Protein AF-A0A3S3SMG6-F1 (afdb_monomer)

Secondary structure (DSSP, 8-state):
---THHHHSS-HHHHHT-SS---EEEEEEE-S-S--PPP-SHHHHHHHHHHHHHS-THHHHHHHHHHHHHHHHHHHHHHHTS-GGGTT-HHHHHHHTT-----EEEEEEEPPP-TT--TTTTT---HHHHHHHHHHHHHHHHHHHHH-TTSS---TT-SEEEEEPP-

Sequence (167 aa):
YWDGGIYSNTPIEVVLDARPRRDALIFAVNMWQPRATEPKSIWQVMGRQKDLQYASRGRSHVARQEQLHRLRHVVREMGRLVPEERREDPMFKELASYGCPSVMHLVRLLSPRLDGEDHTKDIDFTRSGIRTRWQAGYEHGQRVLTDKPWECEVDMLQGIVIHESQE

Nearest PDB structures (foldseek):
  5abh-assembly2_B  TM=1.384E-01  e=6.780E+00  Bacteroides thetaiotaomicron

Mean predicted aligned error: 5.74 Å

Radius of gyration: 20.69 Å; Cα contacts (8 Å, |Δi|>4): 191; chains: 1; bounding box: 53×29×58 Å

Foldseek 3Di:
DDDCLLVFVFPCVCVLVDPPDAAEEAETEQAADCDDDDDPDPFVVLSNVCSNRRGGPVVVVVVVSQVLLLVLLVLCVVLVVDDPVCCPPPVNVVSNVSHDQYAYEYEYHYQDDDPPDTSCLVVPPDPVSVVVSVVSSVVSVVVCVVVVPVPDDDDSSGRYHYHYDDD

Solvent-accessible surface area (backbone atoms only — not comparable to full-atom values): 9810 Å² total; per-residue (Å²): 140,77,70,58,44,68,72,40,60,57,65,56,64,64,67,76,68,40,79,82,76,58,66,43,82,42,80,46,79,39,84,40,56,82,71,79,78,87,66,91,45,72,61,46,44,52,27,48,48,51,18,60,56,44,26,52,61,46,67,65,56,48,52,50,49,34,53,54,36,22,50,15,24,49,39,40,55,55,52,69,73,52,58,74,90,53,56,76,38,67,69,46,46,58,58,44,65,63,26,47,91,46,43,33,35,41,38,38,40,65,55,74,89,61,90,87,70,54,62,53,59,93,74,56,77,46,71,65,56,49,50,52,53,51,51,51,48,48,54,51,50,51,50,52,67,69,68,38,79,76,84,57,92,72,58,90,48,53,23,49,46,80,41,75,64,78,134

Structure (mmCIF, N/CA/C/O backbone):
data_AF-A0A3S3SMG6-F1
#
_entry.id   AF-A0A3S3SMG6-F1
#
loop_
_atom_site.group_PDB
_atom_site.id
_atom_site.type_symbol
_atom_site.label_atom_id
_atom_site.label_alt_id
_atom_site.label_comp_id
_atom_site.label_asym_id
_atom_site.label_entity_id
_atom_site.label_seq_id
_atom_site.pdbx_PDB_ins_code
_atom_site.Cartn_x
_atom_site.Cartn_y
_atom_site.Cartn_z
_atom_site.occupancy
_atom_site.B_iso_or_equiv
_atom_site.auth_seq_id
_atom_site.auth_comp_id
_atom_site.auth_asym_id
_atom_site.auth_atom_id
_atom_site.pdbx_PDB_model_num
ATOM 1 N N . TYR A 1 1 ? 24.036 12.928 5.875 1.00 65.44 1 TYR A N 1
ATOM 2 C CA . TYR A 1 1 ? 22.674 12.559 5.448 1.00 65.44 1 TYR A CA 1
ATOM 3 C C . TYR A 1 1 ? 22.797 11.691 4.202 1.00 65.44 1 TYR A C 1
ATOM 5 O O . TYR A 1 1 ? 23.620 12.023 3.361 1.00 65.44 1 TYR A O 1
ATOM 13 N N . TRP A 1 2 ? 22.082 10.565 4.140 1.00 75.56 2 TRP A N 1
ATOM 14 C CA . TRP A 1 2 ? 22.068 9.625 3.004 1.00 75.56 2 TRP A CA 1
ATOM 15 C C . TRP A 1 2 ? 20.710 9.694 2.297 1.00 75.56 2 TRP A C 1
ATOM 17 O O . TRP A 1 2 ? 19.755 10.203 2.886 1.00 75.56 2 TRP A O 1
ATOM 27 N N . ASP A 1 3 ? 20.617 9.174 1.073 1.00 75.69 3 ASP A N 1
ATOM 28 C CA . ASP A 1 3 ? 19.340 9.063 0.364 1.00 75.69 3 ASP A CA 1
ATOM 29 C C . ASP A 1 3 ? 18.380 8.120 1.115 1.00 75.69 3 ASP A C 1
ATOM 31 O O . ASP A 1 3 ? 18.706 6.961 1.392 1.00 75.69 3 ASP A O 1
ATOM 35 N N . GLY A 1 4 ? 17.186 8.626 1.438 1.00 70.44 4 GLY A N 1
ATOM 36 C CA . GLY A 1 4 ? 16.118 7.866 2.085 1.00 70.44 4 GLY A CA 1
ATOM 37 C C . GLY A 1 4 ? 15.618 6.693 1.240 1.00 70.44 4 GLY A C 1
ATOM 38 O O . GLY A 1 4 ? 15.112 5.722 1.803 1.00 70.44 4 GLY A O 1
ATOM 39 N N . GLY A 1 5 ? 15.841 6.724 -0.077 1.00 70.31 5 GLY A N 1
ATOM 40 C CA . GLY A 1 5 ? 15.525 5.627 -0.987 1.00 70.31 5 GLY A CA 1
ATOM 41 C C . GLY A 1 5 ? 16.265 4.320 -0.684 1.00 70.31 5 GLY A C 1
ATOM 42 O O . GLY A 1 5 ? 15.731 3.236 -0.912 1.00 70.31 5 GLY A O 1
ATOM 43 N N . ILE A 1 6 ? 17.451 4.400 -0.066 1.00 66.69 6 ILE A N 1
ATOM 44 C CA . ILE A 1 6 ? 18.216 3.227 0.400 1.00 66.69 6 ILE A CA 1
ATOM 45 C C . ILE A 1 6 ? 17.509 2.529 1.577 1.00 66.69 6 ILE A C 1
ATOM 47 O O . ILE A 1 6 ? 17.674 1.327 1.785 1.00 66.69 6 ILE A O 1
ATOM 51 N N . TYR A 1 7 ? 16.718 3.271 2.358 1.00 70.50 7 TYR A N 1
ATOM 52 C CA . TYR A 1 7 ? 15.947 2.730 3.477 1.00 70.50 7 TYR A CA 1
ATOM 53 C C . TYR A 1 7 ? 14.531 2.322 3.046 1.00 70.50 7 TYR A C 1
ATOM 55 O O . TYR A 1 7 ? 14.116 1.185 3.281 1.00 70.50 7 TYR A O 1
ATOM 63 N N . SER A 1 8 ? 13.800 3.236 2.401 1.00 69.50 8 SER A N 1
ATOM 64 C CA . SER A 1 8 ? 12.440 3.012 1.911 1.00 69.50 8 SER A CA 1
ATOM 65 C C . SER A 1 8 ? 12.146 3.894 0.696 1.00 69.50 8 SER A C 1
ATOM 67 O O . SER A 1 8 ? 11.789 5.062 0.822 1.00 69.50 8 SER A O 1
ATOM 69 N N . ASN A 1 9 ? 12.252 3.315 -0.502 1.00 76.31 9 ASN A N 1
ATOM 70 C CA . ASN A 1 9 ? 11.880 3.980 -1.759 1.00 76.31 9 ASN A CA 1
ATOM 71 C C . ASN A 1 9 ? 10.376 4.253 -1.905 1.00 76.31 9 ASN A C 1
ATOM 73 O O . ASN A 1 9 ? 9.957 4.998 -2.786 1.00 76.31 9 ASN A O 1
ATOM 77 N N . THR A 1 10 ? 9.547 3.632 -1.067 1.00 77.44 10 THR A N 1
ATOM 78 C CA . THR A 1 10 ? 8.095 3.829 -1.073 1.00 77.44 10 THR A CA 1
ATOM 79 C C . THR A 1 10 ? 7.619 3.804 0.379 1.00 77.44 10 THR A C 1
ATOM 81 O O . THR A 1 10 ? 7.207 2.739 0.848 1.00 77.44 10 THR A O 1
ATOM 84 N N . PRO A 1 11 ? 7.728 4.933 1.115 1.00 79.38 11 PRO A N 1
ATOM 85 C CA . PRO A 1 11 ? 7.451 5.014 2.552 1.00 79.38 11 PRO A CA 1
ATOM 86 C C . PRO A 1 11 ? 5.943 4.999 2.825 1.00 79.38 11 PRO A C 1
ATOM 88 O O . PRO A 1 11 ? 5.337 5.984 3.245 1.00 79.38 11 PRO A O 1
ATOM 91 N N . ILE A 1 12 ? 5.318 3.858 2.543 1.00 84.56 12 ILE A N 1
ATOM 92 C CA . 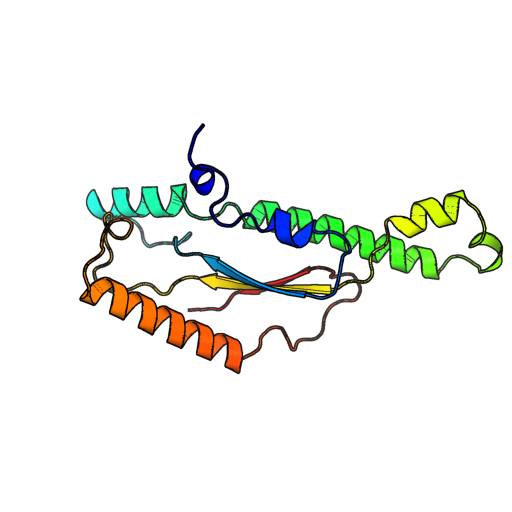ILE A 1 12 ? 3.873 3.661 2.633 1.00 84.56 12 ILE A CA 1
ATOM 93 C C . ILE A 1 12 ? 3.354 3.833 4.063 1.00 84.56 12 ILE A C 1
ATOM 95 O O . ILE A 1 12 ? 2.216 4.262 4.248 1.00 84.56 12 ILE A O 1
ATOM 99 N N . GLU A 1 13 ? 4.190 3.576 5.076 1.00 83.81 13 GLU A N 1
ATOM 100 C CA . GLU A 1 13 ? 3.836 3.809 6.475 1.00 83.81 13 GLU A CA 1
ATOM 101 C C . GLU A 1 13 ? 3.380 5.248 6.741 1.00 83.81 13 GLU A C 1
ATOM 103 O O . GLU A 1 13 ? 2.435 5.446 7.495 1.00 83.81 13 GLU A O 1
ATOM 108 N N . VAL A 1 14 ? 3.965 6.244 6.066 1.00 85.75 14 VAL A N 1
ATOM 109 C CA . VAL A 1 14 ? 3.606 7.659 6.257 1.00 85.75 14 VAL A CA 1
ATOM 110 C C . VAL A 1 14 ? 2.161 7.921 5.833 1.00 85.75 14 VAL A C 1
ATOM 112 O O . VAL A 1 14 ? 1.461 8.710 6.465 1.00 85.75 14 VAL A O 1
ATOM 115 N N . VAL A 1 15 ? 1.698 7.234 4.786 1.00 88.31 15 VAL A N 1
ATOM 116 C CA . VAL A 1 15 ? 0.317 7.338 4.302 1.00 88.31 15 VAL A CA 1
ATOM 117 C C . VAL A 1 15 ? -0.637 6.586 5.233 1.00 88.31 15 VAL A C 1
ATOM 119 O O . VAL A 1 15 ? -1.686 7.116 5.589 1.00 88.31 15 VAL A O 1
ATOM 122 N N . LEU A 1 16 ? -0.267 5.377 5.668 1.00 87.94 16 LEU A N 1
ATOM 123 C CA . LEU A 1 16 ? -1.107 4.527 6.526 1.00 87.94 16 LEU A CA 1
ATOM 124 C C . LEU A 1 16 ? -1.245 5.068 7.963 1.00 87.94 16 LEU A C 1
ATOM 126 O O . LEU A 1 16 ? -2.283 4.888 8.605 1.00 87.94 16 LEU A O 1
ATOM 130 N N . ASP A 1 17 ? -0.223 5.762 8.468 1.00 87.25 17 ASP A N 1
ATOM 131 C CA . ASP A 1 17 ? -0.222 6.370 9.803 1.00 87.25 17 ASP A CA 1
ATOM 132 C C . ASP A 1 17 ? -0.789 7.798 9.836 1.00 87.25 17 ASP A C 1
ATOM 134 O O . ASP A 1 17 ? -0.924 8.382 10.920 1.00 87.25 17 ASP A O 1
ATOM 138 N N . ALA A 1 18 ? -1.167 8.355 8.680 1.00 87.12 18 ALA A N 1
ATOM 139 C CA . ALA A 1 18 ? -1.717 9.699 8.582 1.00 87.12 18 ALA A CA 1
ATOM 140 C C . ALA A 1 18 ? -2.964 9.881 9.469 1.00 87.12 18 ALA A C 1
ATOM 142 O O . ALA A 1 18 ? -3.832 9.007 9.586 1.00 87.12 18 ALA A O 1
ATOM 143 N N . ARG A 1 19 ? -3.061 11.056 10.107 1.00 85.75 19 ARG A N 1
ATOM 144 C CA . ARG A 1 19 ? -4.210 11.455 10.928 1.00 85.75 19 ARG A CA 1
ATOM 145 C C . ARG A 1 19 ? -4.882 12.714 10.362 1.00 85.75 19 ARG A C 1
ATOM 147 O O . ARG A 1 19 ? -4.170 13.623 9.944 1.00 85.75 19 ARG A O 1
ATOM 154 N N . PRO A 1 20 ? -6.223 12.813 10.418 1.00 88.50 20 PRO A N 1
ATOM 155 C CA . PRO A 1 20 ? -7.161 11.772 10.852 1.00 88.50 20 PRO A CA 1
ATOM 156 C C . PRO A 1 20 ? -7.216 10.601 9.856 1.00 88.50 20 PRO A C 1
ATOM 158 O O . PRO A 1 20 ? -7.076 10.806 8.654 1.00 88.50 20 PRO A O 1
ATOM 161 N N . ARG A 1 21 ? -7.437 9.379 10.361 1.00 88.88 21 ARG A N 1
ATOM 162 C CA . ARG A 1 21 ? -7.592 8.190 9.508 1.00 88.88 21 ARG A CA 1
ATOM 163 C C . ARG A 1 21 ? -8.922 8.249 8.769 1.00 88.88 21 ARG A C 1
ATOM 165 O O . ARG A 1 21 ? -9.935 8.628 9.357 1.00 88.88 21 ARG A O 1
ATOM 172 N N . ARG A 1 22 ? -8.902 7.885 7.491 1.00 91.81 22 ARG A N 1
ATOM 173 C CA . ARG A 1 22 ? -10.055 7.895 6.588 1.00 91.81 22 ARG A CA 1
ATOM 174 C C . ARG A 1 22 ? -9.981 6.695 5.663 1.00 91.81 22 ARG A C 1
ATOM 176 O O . ARG A 1 22 ? -8.896 6.147 5.467 1.00 91.81 22 ARG A O 1
ATOM 183 N N . ASP A 1 23 ? -11.125 6.329 5.102 1.00 94.19 23 ASP A N 1
ATOM 184 C CA . ASP A 1 23 ? -11.147 5.379 3.999 1.00 94.19 23 ASP A CA 1
ATOM 185 C C . ASP A 1 23 ? -10.307 5.933 2.848 1.00 94.19 23 ASP A C 1
ATOM 187 O O . ASP A 1 23 ? -10.354 7.134 2.555 1.00 94.19 23 ASP A O 1
ATOM 191 N N . ALA A 1 24 ? -9.487 5.081 2.239 1.00 94.06 24 ALA A N 1
ATOM 192 C CA . ALA A 1 24 ? -8.540 5.517 1.222 1.00 94.06 24 ALA A CA 1
ATOM 193 C C . ALA A 1 24 ? -8.297 4.438 0.172 1.00 94.06 24 ALA A 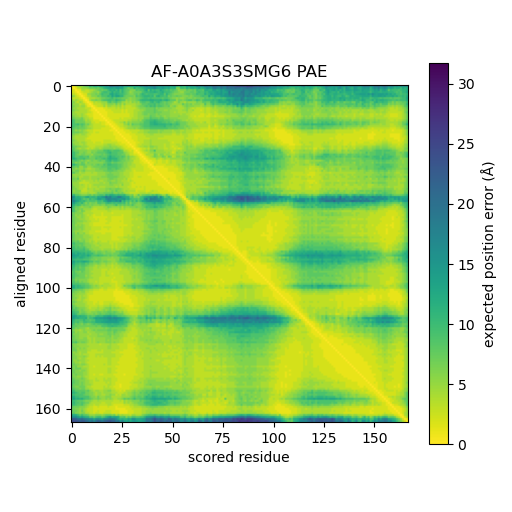C 1
ATOM 195 O O . ALA A 1 24 ? -8.177 3.259 0.492 1.00 94.06 24 ALA A O 1
ATOM 196 N N . LEU A 1 25 ? -8.144 4.870 -1.077 1.00 95.38 25 LEU A N 1
ATOM 197 C CA . LEU A 1 25 ? -7.588 4.069 -2.158 1.00 95.38 25 LEU A CA 1
ATOM 198 C C . LEU A 1 25 ? -6.190 4.604 -2.470 1.00 95.38 25 LEU A C 1
ATOM 200 O O . LEU A 1 25 ? -6.031 5.754 -2.876 1.00 95.38 25 LEU A O 1
ATOM 204 N N . ILE A 1 26 ? -5.177 3.781 -2.234 1.00 93.94 26 ILE A N 1
ATOM 205 C CA . ILE A 1 26 ? -3.768 4.159 -2.277 1.00 93.94 26 ILE A CA 1
ATOM 206 C C . ILE A 1 26 ? -3.093 3.385 -3.403 1.00 93.94 26 ILE A C 1
ATOM 208 O O . ILE A 1 26 ? -3.075 2.157 -3.384 1.00 93.94 26 ILE A O 1
ATOM 212 N N . PHE A 1 27 ? -2.487 4.097 -4.350 1.00 92.88 27 PHE A N 1
ATOM 213 C CA . PHE A 1 27 ? -1.688 3.500 -5.419 1.00 92.88 27 PHE A CA 1
ATOM 214 C C . PHE A 1 27 ? -0.201 3.634 -5.091 1.00 92.88 27 PHE A C 1
ATOM 216 O O . PHE A 1 27 ? 0.334 4.740 -5.027 1.00 92.88 27 PHE A O 1
ATOM 223 N N . ALA A 1 28 ? 0.472 2.505 -4.882 1.00 90.44 28 ALA A N 1
ATOM 224 C CA . ALA A 1 28 ? 1.904 2.438 -4.620 1.00 90.44 28 ALA A CA 1
ATOM 225 C C . ALA A 1 28 ? 2.631 1.871 -5.843 1.00 90.44 28 ALA A C 1
ATOM 227 O O . ALA A 1 28 ? 2.448 0.703 -6.187 1.00 90.44 28 ALA A O 1
ATOM 228 N N . VAL A 1 29 ? 3.462 2.692 -6.487 1.00 88.50 29 VAL A N 1
ATOM 229 C CA . VAL A 1 29 ? 4.221 2.312 -7.687 1.00 88.50 29 VAL A CA 1
ATOM 230 C C . VAL A 1 29 ? 5.643 1.912 -7.304 1.00 88.50 29 VAL A C 1
ATOM 232 O O . VAL A 1 29 ? 6.415 2.729 -6.808 1.00 88.50 29 VAL A O 1
ATOM 235 N N . ASN A 1 30 ? 6.004 0.660 -7.577 1.00 86.69 30 ASN A N 1
ATOM 236 C CA . ASN A 1 30 ? 7.343 0.123 -7.364 1.00 86.69 30 ASN A CA 1
ATOM 237 C C . ASN A 1 30 ? 8.075 0.000 -8.704 1.00 86.69 30 ASN A C 1
ATOM 239 O O . ASN A 1 30 ? 7.666 -0.774 -9.565 1.00 86.69 30 ASN A O 1
ATOM 243 N N . MET A 1 31 ? 9.185 0.721 -8.866 1.00 85.00 31 MET A N 1
ATOM 244 C CA . MET A 1 31 ? 9.992 0.679 -10.098 1.00 85.00 31 MET A CA 1
ATOM 245 C C . MET A 1 31 ? 11.029 -0.456 -10.121 1.00 85.00 31 MET A C 1
ATOM 247 O O . MET A 1 31 ? 11.536 -0.822 -11.178 1.00 85.00 31 MET A O 1
ATOM 251 N N . TRP A 1 32 ? 11.350 -1.023 -8.957 1.00 84.12 32 TRP A N 1
ATOM 252 C CA . TRP A 1 32 ? 12.399 -2.031 -8.798 1.00 84.12 32 TRP A CA 1
ATOM 253 C C . TRP A 1 32 ? 11.800 -3.416 -8.593 1.00 84.12 32 TRP A C 1
ATOM 255 O O . TRP A 1 32 ? 10.910 -3.606 -7.760 1.00 84.12 32 TRP A O 1
ATOM 265 N N . GLN A 1 33 ? 12.289 -4.385 -9.363 1.00 81.88 33 GLN A N 1
ATOM 266 C CA . GLN A 1 33 ? 11.691 -5.710 -9.464 1.00 81.88 33 GLN A CA 1
ATOM 267 C C . GLN A 1 33 ? 12.187 -6.625 -8.329 1.00 81.88 33 GLN A C 1
ATOM 269 O O . GLN A 1 33 ? 13.344 -7.050 -8.326 1.00 81.88 33 GLN A O 1
ATOM 274 N N . PRO A 1 34 ? 11.339 -7.010 -7.354 1.00 76.69 34 PRO A N 1
ATOM 275 C CA . PRO A 1 34 ? 11.799 -7.807 -6.215 1.00 76.69 34 PRO A CA 1
ATOM 276 C C . PRO A 1 34 ? 12.160 -9.244 -6.615 1.00 76.69 34 PRO A C 1
ATOM 278 O O . PRO A 1 34 ? 13.001 -9.877 -5.972 1.00 76.69 34 PRO A O 1
ATOM 281 N N . ARG A 1 35 ? 11.563 -9.765 -7.690 1.00 78.88 35 ARG A N 1
ATOM 282 C CA . ARG A 1 35 ? 11.818 -11.101 -8.244 1.00 78.88 35 ARG A CA 1
ATOM 283 C C . ARG A 1 35 ? 12.481 -10.956 -9.610 1.00 78.88 35 ARG A C 1
ATOM 285 O O . ARG A 1 35 ? 12.157 -10.029 -10.333 1.00 78.88 35 ARG A O 1
ATOM 292 N N . ALA A 1 36 ? 13.393 -11.854 -9.964 1.00 79.88 36 ALA A N 1
ATOM 293 C CA . ALA A 1 36 ? 14.002 -11.945 -11.290 1.00 79.88 36 ALA A CA 1
ATOM 294 C C . ALA A 1 36 ? 14.555 -13.360 -11.505 1.00 79.88 36 ALA A C 1
ATOM 296 O O . ALA A 1 36 ? 14.730 -14.102 -10.538 1.00 79.88 36 ALA A O 1
A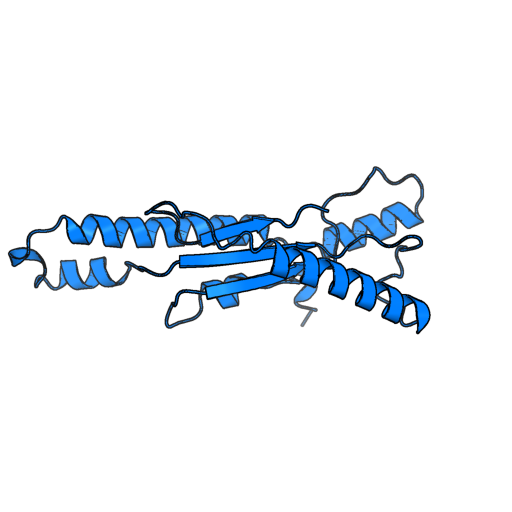TOM 297 N N . THR A 1 37 ? 14.818 -13.725 -12.760 1.00 84.50 37 THR A N 1
ATOM 298 C CA . THR A 1 37 ? 15.529 -14.960 -13.108 1.00 84.50 37 THR A CA 1
ATOM 299 C C . THR A 1 37 ? 16.972 -14.915 -12.612 1.00 84.50 37 THR A C 1
ATOM 301 O O . THR A 1 37 ? 17.531 -13.836 -12.408 1.00 84.50 37 THR A O 1
ATOM 304 N N . GLU A 1 38 ? 17.586 -16.085 -12.449 1.00 88.12 38 GLU A N 1
ATOM 305 C CA . GLU A 1 38 ? 18.988 -16.189 -12.047 1.00 88.12 38 GLU A CA 1
ATOM 306 C C . GLU A 1 38 ? 19.915 -15.463 -13.048 1.00 88.12 38 GLU A C 1
ATOM 308 O O . GLU A 1 38 ? 19.835 -15.731 -14.255 1.00 88.12 38 GLU A O 1
ATOM 313 N N . PRO A 1 39 ? 20.770 -14.529 -12.582 1.00 88.56 39 PRO A N 1
ATOM 314 C CA . PRO A 1 39 ? 21.731 -13.836 -13.432 1.00 88.56 39 PRO A CA 1
ATOM 315 C C . PRO A 1 39 ? 22.748 -14.789 -14.070 1.00 88.56 39 PRO A C 1
ATOM 317 O O . PRO A 1 39 ? 23.340 -15.626 -13.399 1.00 88.56 39 PRO A O 1
ATOM 320 N N . LYS A 1 40 ? 23.015 -14.599 -15.362 1.00 92.00 40 LYS A N 1
ATOM 321 C CA . LYS A 1 40 ? 23.995 -15.349 -16.166 1.00 92.00 40 LYS A CA 1
ATOM 322 C C . LYS A 1 40 ? 25.216 -14.514 -16.569 1.00 92.00 40 LYS A C 1
ATOM 324 O O . LYS A 1 40 ? 26.081 -14.997 -17.291 1.00 92.00 40 LYS A O 1
ATOM 329 N N . SER A 1 41 ? 25.287 -13.252 -16.146 1.00 91.25 41 SER A N 1
ATOM 330 C CA . SER A 1 41 ? 26.410 -12.351 -16.427 1.00 91.25 41 SER A CA 1
ATOM 331 C C . SER A 1 41 ? 26.617 -11.338 -15.302 1.00 91.25 41 SER A C 1
ATOM 333 O O . SER A 1 41 ? 25.695 -11.052 -14.536 1.00 91.25 41 SER A O 1
ATOM 335 N N . ILE A 1 42 ? 27.813 -10.746 -15.225 1.00 90.50 42 ILE A N 1
ATOM 336 C CA . ILE A 1 42 ? 28.124 -9.712 -14.225 1.00 90.50 42 ILE A CA 1
ATOM 337 C C . ILE A 1 42 ? 27.197 -8.493 -14.336 1.00 90.50 42 ILE A C 1
ATOM 339 O O . ILE A 1 42 ? 26.772 -7.943 -13.324 1.00 90.50 42 ILE A O 1
ATOM 343 N N . TRP A 1 43 ? 26.799 -8.126 -15.555 1.00 87.25 43 TRP A N 1
ATOM 344 C CA . TRP A 1 43 ? 25.855 -7.036 -15.802 1.00 87.25 43 TRP A CA 1
ATOM 345 C C . TRP A 1 43 ? 24.478 -7.327 -15.206 1.00 87.25 43 TRP A C 1
ATOM 347 O O . TRP A 1 43 ? 23.868 -6.464 -14.577 1.00 87.25 43 TRP A O 1
ATOM 357 N N . GLN A 1 44 ? 24.009 -8.570 -15.337 1.00 87.75 44 GLN A N 1
ATOM 358 C CA . GLN A 1 44 ? 22.754 -9.003 -14.728 1.00 87.75 44 GLN A CA 1
ATOM 359 C C . GLN A 1 44 ? 22.861 -9.074 -13.200 1.00 87.75 44 GLN A C 1
ATOM 361 O O . GLN A 1 44 ? 21.898 -8.742 -12.514 1.00 87.75 44 GLN A O 1
ATOM 366 N N . VAL A 1 45 ? 24.027 -9.441 -12.653 1.00 90.19 45 VAL A N 1
ATOM 367 C CA . VAL A 1 45 ? 24.279 -9.393 -11.203 1.00 90.19 45 VAL A CA 1
ATOM 368 C C . VAL A 1 45 ? 24.192 -7.958 -10.684 1.00 90.19 45 VAL A C 1
ATOM 370 O O . VAL A 1 45 ? 23.505 -7.717 -9.694 1.00 90.19 45 VAL A O 1
ATOM 373 N N . MET A 1 46 ? 24.814 -6.993 -11.367 1.00 89.81 46 MET A N 1
ATOM 374 C CA . MET A 1 46 ? 24.741 -5.576 -10.990 1.00 89.81 46 MET A CA 1
ATOM 375 C C . MET A 1 46 ? 23.307 -5.038 -11.047 1.00 89.81 46 MET A C 1
ATOM 377 O O . MET A 1 46 ? 22.859 -4.376 -10.110 1.00 89.81 46 MET A O 1
ATOM 381 N N . GLY A 1 47 ? 22.559 -5.362 -12.107 1.00 86.44 47 GLY A N 1
ATOM 382 C CA . GLY A 1 47 ? 21.139 -5.013 -12.205 1.00 86.44 47 GLY A CA 1
ATOM 383 C C . GLY A 1 47 ? 20.326 -5.619 -11.059 1.00 86.44 47 GLY A C 1
ATOM 384 O O . GLY A 1 47 ? 19.575 -4.914 -10.386 1.00 86.44 47 GLY A O 1
ATOM 385 N N . ARG A 1 48 ? 20.561 -6.902 -10.756 1.00 88.44 48 ARG A N 1
ATOM 386 C CA . ARG A 1 48 ? 19.895 -7.604 -9.655 1.00 88.44 48 ARG A CA 1
ATOM 387 C C . ARG A 1 48 ? 20.227 -7.007 -8.289 1.00 88.44 48 ARG A C 1
ATOM 389 O O . ARG A 1 48 ? 19.345 -6.930 -7.436 1.00 88.44 48 ARG A O 1
ATOM 396 N N . GLN A 1 49 ? 21.469 -6.579 -8.074 1.00 88.69 49 GLN A N 1
ATOM 397 C CA . GLN A 1 49 ? 21.872 -5.889 -6.852 1.00 88.69 49 GLN A CA 1
ATOM 398 C C . GLN A 1 49 ? 21.082 -4.590 -6.678 1.00 88.69 49 GLN A C 1
ATOM 400 O O . GLN A 1 49 ? 20.548 -4.368 -5.594 1.00 88.69 49 GLN A O 1
ATOM 405 N N . LYS A 1 50 ? 20.952 -3.768 -7.730 1.00 85.94 50 LYS A N 1
ATOM 406 C CA . LYS A 1 50 ? 20.149 -2.536 -7.675 1.00 85.94 50 LYS A CA 1
ATOM 407 C C . LYS A 1 50 ? 18.674 -2.832 -7.416 1.00 85.94 50 LYS A C 1
ATOM 409 O O . LYS A 1 50 ? 18.083 -2.217 -6.535 1.00 85.94 50 LYS A O 1
ATOM 414 N N . ASP A 1 51 ? 18.106 -3.821 -8.109 1.00 85.06 51 ASP A N 1
ATOM 415 C CA . ASP A 1 51 ? 16.734 -4.278 -7.868 1.00 85.06 51 ASP A CA 1
ATOM 416 C C . ASP A 1 51 ? 16.513 -4.678 -6.408 1.00 85.06 51 ASP A C 1
ATOM 418 O O . ASP A 1 51 ? 15.504 -4.304 -5.829 1.00 85.06 51 ASP A O 1
ATOM 422 N N . LEU A 1 52 ? 17.444 -5.404 -5.785 1.00 83.25 52 LEU A N 1
ATOM 423 C CA . LEU A 1 52 ? 17.337 -5.800 -4.377 1.00 83.25 52 LEU A CA 1
ATOM 424 C C . LEU A 1 52 ? 17.576 -4.641 -3.404 1.00 83.25 52 LEU A C 1
ATOM 426 O O . LEU A 1 52 ? 16.903 -4.563 -2.379 1.00 83.25 52 LEU A O 1
ATOM 430 N N . GLN A 1 53 ? 18.533 -3.766 -3.709 1.00 81.50 53 GLN A N 1
ATOM 431 C CA . GLN A 1 53 ? 18.879 -2.609 -2.886 1.00 81.50 53 GLN A CA 1
ATOM 432 C C . GLN A 1 53 ? 17.728 -1.606 -2.822 1.00 81.50 53 GLN A C 1
ATOM 434 O O . GLN A 1 53 ? 17.465 -1.041 -1.764 1.00 81.50 53 GLN A O 1
ATOM 439 N N . TYR A 1 54 ? 17.048 -1.407 -3.949 1.00 77.44 54 TYR A N 1
ATOM 440 C CA . TYR A 1 54 ? 16.009 -0.401 -4.108 1.00 77.44 54 TYR A CA 1
ATOM 441 C C . TYR A 1 54 ? 14.587 -0.970 -4.141 1.00 77.44 54 TYR A C 1
ATOM 443 O O . TYR A 1 54 ? 13.627 -0.194 -4.086 1.00 77.44 54 TYR A O 1
ATOM 451 N N . ALA A 1 55 ? 14.414 -2.295 -4.186 1.00 72.75 55 ALA A N 1
ATOM 452 C CA . ALA A 1 55 ? 13.125 -2.913 -3.910 1.00 72.75 55 ALA A CA 1
ATOM 453 C C . ALA A 1 55 ? 12.665 -2.477 -2.520 1.00 72.75 55 ALA A C 1
ATOM 455 O O . ALA A 1 55 ? 13.329 -2.722 -1.511 1.00 72.75 55 ALA A O 1
ATOM 456 N N . SER A 1 56 ? 11.505 -1.824 -2.473 1.00 65.81 56 SER A N 1
ATOM 457 C CA . SER A 1 56 ? 10.927 -1.379 -1.214 1.00 65.81 56 SER A CA 1
ATOM 458 C C . SER A 1 56 ? 10.780 -2.568 -0.259 1.00 65.81 56 SER A C 1
ATOM 460 O O . SER A 1 56 ? 10.199 -3.602 -0.608 1.00 65.81 56 SER A O 1
ATOM 462 N N . ARG A 1 57 ? 11.233 -2.400 0.992 1.00 66.44 57 ARG A N 1
ATOM 463 C CA . ARG A 1 57 ? 10.949 -3.328 2.104 1.00 66.44 57 ARG A CA 1
ATOM 464 C C . ARG A 1 57 ? 9.470 -3.316 2.518 1.00 66.44 57 ARG A C 1
ATOM 466 O O . ARG A 1 57 ? 9.112 -3.877 3.550 1.00 66.44 57 ARG A O 1
ATOM 473 N N . GLY A 1 58 ? 8.595 -2.721 1.705 1.00 62.72 58 GLY A N 1
ATOM 474 C CA . GLY A 1 58 ? 7.177 -2.519 1.964 1.00 62.72 58 GLY A CA 1
ATOM 475 C C . GLY A 1 58 ? 6.418 -3.763 2.420 1.00 62.72 58 GLY A C 1
ATOM 476 O O . GLY A 1 58 ? 5.470 -3.616 3.171 1.00 62.72 58 GLY A O 1
ATOM 477 N N . ARG A 1 59 ? 6.833 -4.993 2.084 1.00 68.81 59 ARG A N 1
ATOM 478 C CA . ARG A 1 59 ? 6.122 -6.201 2.552 1.00 68.81 59 ARG A CA 1
ATOM 479 C C . ARG A 1 59 ? 6.068 -6.331 4.078 1.00 68.81 59 ARG A C 1
ATOM 481 O O . ARG A 1 59 ? 4.994 -6.581 4.610 1.00 68.81 59 ARG A O 1
ATOM 488 N N . SER A 1 60 ? 7.185 -6.156 4.787 1.00 73.50 60 SER A N 1
ATOM 489 C CA . SER A 1 60 ? 7.194 -6.291 6.254 1.00 73.50 60 SER A CA 1
ATOM 490 C C . SER A 1 60 ? 6.536 -5.096 6.947 1.00 73.50 60 SER A C 1
ATO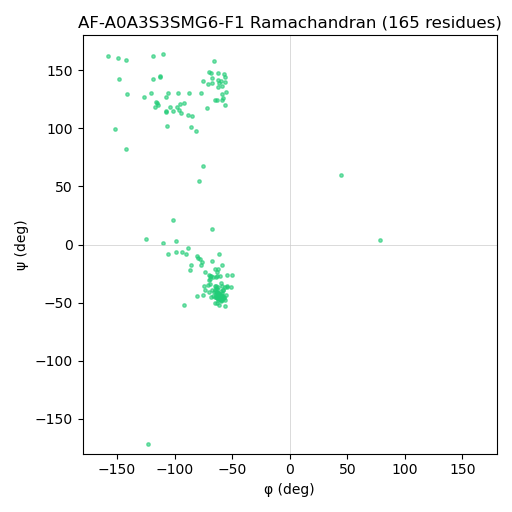M 492 O O . SER A 1 60 ? 5.859 -5.268 7.961 1.00 73.50 60 SER A O 1
ATOM 494 N N . HIS A 1 61 ? 6.701 -3.894 6.389 1.00 76.62 61 HIS A N 1
ATOM 495 C CA . HIS A 1 61 ? 6.075 -2.676 6.904 1.00 76.62 61 HIS A CA 1
ATOM 496 C C . HIS A 1 61 ? 4.555 -2.700 6.722 1.00 76.62 61 HIS A C 1
ATOM 498 O O . HIS A 1 61 ? 3.826 -2.431 7.674 1.00 76.62 61 HIS A O 1
ATOM 504 N N . VAL A 1 62 ? 4.074 -3.101 5.544 1.00 83.56 62 VAL A N 1
ATOM 505 C CA . VAL A 1 62 ? 2.643 -3.249 5.265 1.00 83.56 62 VAL A CA 1
ATOM 506 C C . VAL A 1 62 ? 2.039 -4.354 6.129 1.00 83.56 62 VAL A C 1
ATOM 508 O O . VAL A 1 62 ? 1.032 -4.092 6.771 1.00 83.56 62 VAL A O 1
ATOM 511 N N . ALA A 1 63 ? 2.683 -5.520 6.264 1.00 87.00 63 ALA A N 1
ATOM 512 C CA . ALA A 1 63 ? 2.178 -6.600 7.122 1.00 87.00 63 ALA A CA 1
ATOM 513 C C . ALA A 1 63 ? 1.995 -6.158 8.586 1.00 87.00 63 ALA A C 1
ATOM 515 O O . ALA A 1 63 ? 1.007 -6.493 9.241 1.00 87.00 63 ALA A O 1
ATOM 516 N N . ARG A 1 64 ? 2.928 -5.350 9.108 1.00 87.81 64 ARG A N 1
ATOM 517 C CA . ARG A 1 64 ? 2.786 -4.754 10.444 1.00 87.81 64 ARG A CA 1
ATOM 518 C C . ARG A 1 64 ? 1.597 -3.797 10.510 1.00 87.81 64 ARG A C 1
ATOM 520 O O . ARG A 1 64 ? 0.867 -3.813 11.499 1.00 87.81 64 ARG A O 1
ATOM 527 N N . GLN A 1 65 ? 1.409 -2.966 9.490 1.00 89.50 65 GLN A N 1
ATOM 528 C CA . GLN A 1 65 ? 0.278 -2.042 9.438 1.00 89.50 65 GLN A CA 1
ATOM 529 C C . GLN A 1 65 ? -1.058 -2.785 9.325 1.00 89.50 65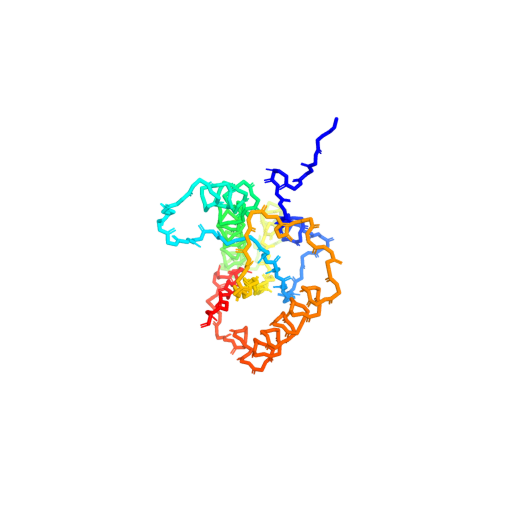 GLN A C 1
ATOM 531 O O . GLN A 1 65 ? -1.991 -2.436 10.044 1.00 89.50 65 GLN A O 1
ATOM 536 N N . GLU A 1 66 ? -1.137 -3.855 8.529 1.00 91.31 66 GLU A N 1
ATOM 537 C CA . GLU A 1 66 ? -2.309 -4.736 8.451 1.00 91.31 66 GLU A CA 1
ATOM 538 C C . GLU A 1 66 ? -2.660 -5.302 9.828 1.00 91.31 66 GLU A C 1
ATOM 540 O O . GLU A 1 66 ? -3.808 -5.211 10.265 1.00 91.31 66 GLU A O 1
ATOM 545 N N . GLN A 1 67 ? -1.664 -5.823 10.553 1.00 92.69 67 GLN A N 1
ATOM 546 C CA . GLN A 1 67 ? -1.863 -6.350 11.901 1.00 92.69 67 GLN A CA 1
ATOM 547 C C . GLN A 1 67 ? -2.362 -5.268 12.870 1.00 92.69 67 GLN A C 1
ATOM 549 O O . GLN A 1 67 ? -3.322 -5.497 13.607 1.00 92.69 67 GLN A O 1
ATOM 554 N N . LEU A 1 68 ? -1.740 -4.085 12.872 1.00 92.31 68 LEU A N 1
ATOM 555 C CA . LEU A 1 68 ? -2.154 -2.979 13.737 1.00 92.31 68 LEU A CA 1
ATOM 556 C C . LEU A 1 68 ? -3.579 -2.521 13.420 1.00 92.31 68 LEU A C 1
ATOM 558 O O . LEU A 1 68 ? -4.368 -2.306 14.337 1.00 92.31 68 LEU A O 1
ATOM 562 N N . HIS A 1 69 ? -3.936 -2.384 12.144 1.00 93.31 69 HIS A N 1
ATOM 563 C CA . HIS A 1 69 ? -5.271 -1.937 11.751 1.00 93.31 69 HIS A CA 1
ATOM 564 C C . HIS A 1 69 ? -6.343 -2.992 12.019 1.00 93.31 69 HIS A C 1
ATOM 566 O O . HIS A 1 69 ? -7.427 -2.643 12.484 1.00 93.31 69 HIS A O 1
ATOM 572 N N . ARG A 1 70 ? -6.013 -4.279 11.857 1.00 94.50 70 ARG A N 1
ATOM 573 C CA . ARG A 1 70 ? -6.872 -5.389 12.287 1.00 94.50 70 ARG A CA 1
ATOM 574 C C . ARG A 1 70 ? -7.181 -5.307 13.778 1.00 94.50 70 ARG A C 1
ATOM 576 O O . ARG A 1 70 ? -8.339 -5.417 14.166 1.00 94.50 70 ARG A O 1
ATOM 583 N N . LEU A 1 71 ? -6.179 -5.048 14.621 1.00 95.12 71 LEU A N 1
ATOM 584 C CA . LEU A 1 71 ? -6.401 -4.866 16.060 1.00 95.12 71 LEU A CA 1
ATOM 585 C C . LEU A 1 71 ? -7.301 -3.659 16.362 1.00 95.12 71 LEU A C 1
ATOM 587 O O . LEU A 1 71 ? -8.153 -3.746 17.242 1.00 95.12 71 LEU A O 1
ATOM 591 N N . ARG A 1 72 ? -7.184 -2.561 15.607 1.00 94.50 72 ARG A N 1
ATOM 592 C CA . ARG A 1 72 ? -8.091 -1.404 15.744 1.00 94.50 72 ARG A CA 1
ATOM 593 C C . ARG A 1 72 ? -9.537 -1.759 15.388 1.00 94.50 72 ARG A C 1
ATOM 595 O O . ARG A 1 72 ? -10.453 -1.290 16.060 1.00 94.50 72 ARG A O 1
ATOM 602 N N . HIS A 1 73 ? -9.752 -2.604 14.380 1.00 94.75 73 HIS A N 1
ATOM 603 C CA . HIS A 1 73 ? -11.084 -3.135 14.078 1.00 94.75 73 HIS A CA 1
ATOM 604 C C . HIS A 1 73 ? -11.581 -4.045 15.204 1.00 94.75 73 HIS A C 1
ATOM 606 O O . HIS A 1 73 ? -12.708 -3.879 15.652 1.00 94.75 73 HIS A O 1
ATOM 612 N N . VAL A 1 74 ? -10.738 -4.935 15.738 1.00 95.44 74 VAL A N 1
ATOM 613 C CA . VAL A 1 74 ? -11.103 -5.781 16.889 1.00 95.44 74 VAL A CA 1
ATOM 614 C C . VAL A 1 74 ? -11.535 -4.929 18.088 1.00 95.44 74 VAL A C 1
ATOM 616 O O . VAL A 1 74 ? -12.582 -5.198 18.666 1.00 95.44 74 VAL A O 1
ATOM 619 N N . VAL A 1 75 ? -10.800 -3.863 18.429 1.00 95.00 75 VAL A N 1
ATOM 620 C CA . VAL A 1 75 ? -11.189 -2.921 19.499 1.00 95.00 75 VAL A CA 1
ATOM 621 C C . VAL A 1 75 ? -12.551 -2.281 19.218 1.00 95.00 75 VAL A C 1
ATOM 623 O O . VAL A 1 75 ? -13.392 -2.228 20.115 1.00 95.00 75 VAL A O 1
ATOM 626 N N . ARG A 1 76 ? -12.807 -1.851 17.974 1.00 93.62 76 ARG A N 1
ATOM 627 C CA . ARG A 1 76 ? -14.113 -1.311 17.555 1.00 93.62 76 ARG A CA 1
ATOM 628 C C . ARG A 1 76 ? -15.237 -2.329 17.767 1.00 93.62 76 ARG A C 1
ATOM 630 O O . ARG A 1 76 ? -16.274 -1.976 18.321 1.00 93.62 76 ARG A O 1
ATOM 637 N N . GLU A 1 77 ? -15.042 -3.573 17.334 1.00 94.06 77 GLU A N 1
ATOM 638 C CA . GLU A 1 77 ? -16.068 -4.617 17.437 1.00 94.06 77 GLU A CA 1
ATOM 639 C C . GLU A 1 77 ? -16.310 -5.059 18.878 1.00 94.06 77 GLU A C 1
ATOM 641 O O . GLU A 1 77 ? -17.460 -5.174 19.292 1.00 94.06 77 GLU A O 1
ATOM 646 N N . MET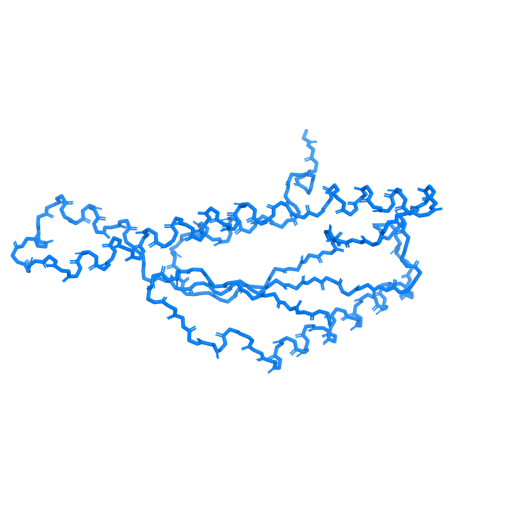 A 1 78 ? -15.254 -5.204 19.683 1.00 93.56 78 MET A N 1
ATOM 647 C CA . MET A 1 78 ? -15.402 -5.450 21.119 1.00 93.56 78 MET A CA 1
ATOM 648 C C . MET A 1 78 ? -16.165 -4.310 21.799 1.00 93.56 78 MET A C 1
ATOM 650 O O . MET A 1 78 ? -17.039 -4.567 22.622 1.00 93.56 78 MET A O 1
ATOM 654 N N . GLY A 1 79 ? -15.899 -3.057 21.413 1.00 92.56 79 GLY A N 1
ATOM 655 C CA . GLY A 1 79 ? -16.616 -1.894 21.932 1.00 92.56 79 GLY A CA 1
ATOM 656 C C . GLY A 1 79 ? -18.125 -1.929 21.665 1.00 92.56 79 GLY A C 1
ATOM 657 O O . GLY A 1 79 ? -18.903 -1.489 22.508 1.00 92.56 79 GLY A O 1
ATOM 658 N N . ARG A 1 80 ? -18.563 -2.512 20.541 1.00 91.44 80 ARG A N 1
ATOM 659 C CA . ARG A 1 80 ? -19.993 -2.671 20.215 1.00 91.44 80 ARG A CA 1
ATOM 660 C C . ARG A 1 80 ? -20.711 -3.675 21.115 1.00 91.44 80 ARG A C 1
ATOM 662 O O . ARG A 1 80 ? -21.914 -3.535 21.316 1.00 91.44 80 ARG A O 1
ATOM 669 N N . LEU A 1 81 ? -19.988 -4.653 21.661 1.00 93.50 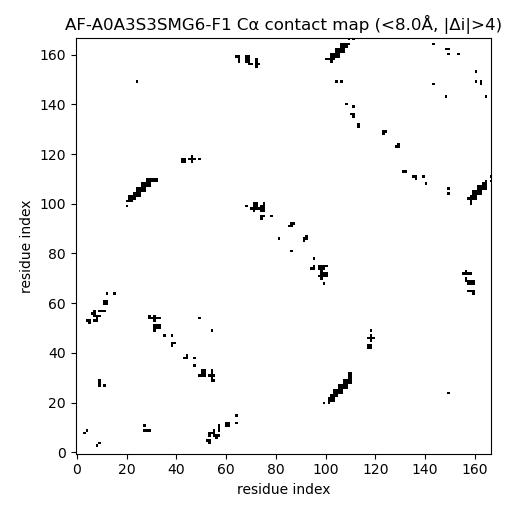81 LEU A N 1
ATOM 670 C CA . LEU A 1 81 ? -20.531 -5.668 22.570 1.00 93.50 81 LEU A CA 1
ATOM 671 C C . LEU A 1 81 ? -20.696 -5.155 24.008 1.00 93.50 81 LEU A C 1
ATOM 673 O O . LEU A 1 81 ? -21.328 -5.822 24.825 1.00 93.50 81 LEU A O 1
ATOM 677 N N . VAL A 1 82 ? -20.133 -3.987 24.334 1.00 93.62 82 VAL A N 1
ATOM 678 C CA . VAL A 1 82 ? -20.248 -3.398 25.670 1.00 93.62 82 VAL A CA 1
ATOM 679 C C . VAL A 1 82 ? -21.641 -2.769 25.857 1.00 93.62 82 VAL A C 1
ATOM 681 O O . VAL A 1 82 ? -22.063 -1.988 24.989 1.00 93.62 82 VAL A O 1
ATOM 684 N N . PRO A 1 83 ? -22.346 -3.075 26.972 1.00 94.56 83 PRO A N 1
ATOM 685 C CA . PRO A 1 83 ? -23.643 -2.480 27.304 1.00 94.56 83 PRO A CA 1
ATOM 686 C C . PRO A 1 83 ? -23.589 -0.953 27.377 1.00 94.56 83 PRO A C 1
ATOM 688 O O . PRO A 1 83 ? -22.576 -0.387 27.795 1.00 94.56 83 PRO A O 1
ATOM 691 N N . GLU A 1 84 ? -24.681 -0.292 26.992 1.00 89.94 84 GLU A N 1
ATOM 692 C CA . GLU A 1 84 ? -24.759 1.172 26.889 1.00 89.94 84 GLU A CA 1
ATOM 693 C C . GLU A 1 84 ? -24.403 1.865 28.213 1.00 89.94 84 GLU A C 1
ATOM 695 O O . GLU A 1 84 ? -23.685 2.861 28.227 1.00 89.94 84 GLU A O 1
ATOM 700 N N . GLU A 1 85 ? -24.794 1.275 29.345 1.00 92.88 85 GLU A N 1
ATOM 701 C CA . GLU A 1 85 ? -24.576 1.820 30.689 1.00 92.88 85 GLU A CA 1
ATOM 702 C C . GLU A 1 85 ? -23.087 1.942 31.045 1.00 92.88 85 GLU A C 1
ATOM 704 O O . GLU A 1 85 ? -22.707 2.728 31.912 1.00 92.88 85 GLU A O 1
ATOM 709 N N . ARG A 1 86 ? -22.230 1.153 30.387 1.00 91.25 86 ARG A N 1
ATOM 710 C CA . ARG A 1 86 ? -20.776 1.140 30.600 1.00 91.25 86 ARG A CA 1
ATOM 711 C C . ARG A 1 86 ? -20.021 1.964 29.556 1.00 91.25 86 ARG A C 1
ATOM 713 O O . ARG A 1 86 ? -18.816 2.139 29.711 1.00 91.25 86 ARG A O 1
ATOM 720 N N . ARG A 1 87 ? -20.691 2.491 28.522 1.00 89.12 87 ARG A N 1
ATOM 721 C CA . ARG A 1 87 ? -20.039 3.276 27.455 1.00 89.12 87 ARG A CA 1
ATOM 722 C C . ARG A 1 87 ? -19.618 4.672 27.901 1.00 89.12 87 ARG A C 1
ATOM 724 O O . ARG A 1 87 ? -18.688 5.247 27.340 1.00 89.12 87 ARG A O 1
ATOM 731 N N . GLU A 1 88 ? -20.264 5.195 28.936 1.00 92.94 88 GLU A N 1
ATOM 732 C CA . GLU A 1 88 ? -19.908 6.482 29.535 1.00 92.94 88 GLU A CA 1
ATOM 733 C C . GLU A 1 88 ? -18.716 6.398 30.502 1.00 92.94 88 GLU A C 1
ATOM 735 O O . GLU A 1 88 ? -18.168 7.437 30.875 1.00 92.94 88 GLU A O 1
ATOM 740 N N . ASP A 1 89 ? -18.270 5.187 30.861 1.00 95.25 89 ASP A N 1
ATOM 741 C CA . ASP A 1 89 ? -17.081 4.969 31.688 1.00 95.25 89 ASP A CA 1
ATOM 742 C C . ASP A 1 89 ? -15.841 5.597 31.007 1.00 95.25 89 ASP A C 1
ATOM 744 O O . ASP A 1 89 ? -15.535 5.257 29.855 1.00 95.25 89 ASP A O 1
ATOM 748 N N . PRO A 1 90 ? -15.104 6.505 31.680 1.00 95.75 90 PRO A N 1
ATOM 749 C CA . PRO A 1 90 ? -13.919 7.145 31.110 1.00 95.75 90 PRO A CA 1
ATOM 750 C C . PRO A 1 90 ? -12.873 6.151 30.594 1.00 95.75 90 PRO A C 1
ATOM 752 O O . PRO A 1 90 ? -12.278 6.384 29.541 1.00 95.75 90 PRO A O 1
ATOM 755 N N . MET A 1 91 ? -12.691 5.022 31.287 1.00 94.50 91 MET A N 1
ATOM 756 C CA . MET A 1 91 ? -11.751 3.977 30.879 1.00 94.50 91 MET A CA 1
ATOM 757 C C . MET A 1 91 ? -12.210 3.301 29.585 1.00 94.50 91 MET A C 1
ATOM 759 O O . MET A 1 91 ? -11.399 3.025 28.701 1.00 94.50 91 MET A O 1
ATOM 763 N N . PHE A 1 92 ? -13.517 3.065 29.429 1.00 94.88 92 PHE A N 1
ATOM 764 C CA . PHE A 1 92 ? -14.052 2.528 28.180 1.00 94.88 92 PHE A CA 1
ATOM 765 C C . PHE A 1 92 ? -13.849 3.507 27.022 1.00 94.88 92 PHE A C 1
ATOM 767 O O . PHE A 1 92 ? -13.392 3.094 25.957 1.00 94.88 92 PHE A O 1
ATOM 774 N N . LYS A 1 93 ? -14.136 4.800 27.224 1.00 94.25 93 LYS A N 1
ATOM 775 C CA . LYS A 1 93 ? -13.938 5.831 26.192 1.00 94.25 93 LYS A CA 1
ATOM 776 C C . LYS A 1 93 ? -12.483 5.914 25.733 1.00 94.25 93 LYS A C 1
ATOM 778 O O . LYS A 1 93 ? -12.232 6.014 24.532 1.00 94.25 93 LYS A O 1
ATOM 783 N N . GLU A 1 94 ? -11.533 5.824 26.663 1.00 95.00 94 GLU A N 1
ATOM 784 C CA . GLU A 1 94 ? -10.104 5.783 26.343 1.00 95.00 94 GLU A CA 1
ATOM 785 C C . GLU A 1 94 ? -9.757 4.561 25.481 1.00 95.00 94 GLU A C 1
ATOM 787 O O . GLU A 1 94 ? -9.195 4.715 24.396 1.00 95.00 94 GLU A O 1
ATOM 792 N N . LEU A 1 95 ? -10.157 3.355 25.897 1.00 94.38 95 LEU A N 1
ATOM 793 C CA . LEU A 1 95 ? -9.894 2.123 25.143 1.00 94.38 95 LEU A CA 1
ATOM 794 C C . LEU A 1 95 ? -10.567 2.132 23.761 1.00 94.38 95 LEU A C 1
ATOM 796 O O . LEU A 1 95 ? -9.939 1.785 22.759 1.00 94.38 95 LEU A O 1
ATOM 800 N N . ALA A 1 96 ? -11.820 2.583 23.684 1.00 93.12 96 ALA A N 1
ATOM 801 C CA . ALA A 1 96 ? -12.577 2.684 22.439 1.00 93.12 96 ALA A CA 1
ATOM 802 C C . ALA A 1 96 ? -11.950 3.683 21.450 1.00 93.12 96 ALA A C 1
ATOM 804 O O . ALA A 1 96 ? -12.065 3.490 20.239 1.00 93.12 96 ALA A O 1
ATOM 805 N N . SER A 1 97 ? -11.228 4.703 21.936 1.00 92.12 97 SER A N 1
ATOM 806 C CA . SER A 1 97 ? -10.542 5.691 21.089 1.00 92.12 97 SER A CA 1
ATOM 807 C C . SER A 1 97 ? -9.409 5.105 20.232 1.00 92.12 97 SER A C 1
ATOM 809 O O . SER A 1 97 ? -9.040 5.685 19.208 1.00 92.12 97 SER A O 1
ATOM 811 N N . TYR A 1 98 ? -8.869 3.938 20.610 1.00 92.62 98 TYR A N 1
ATOM 812 C CA . TYR A 1 98 ? -7.899 3.200 19.795 1.00 92.62 98 TYR A CA 1
ATOM 813 C C . TYR A 1 98 ? -8.555 2.457 18.628 1.00 92.62 98 TYR A C 1
ATOM 815 O O . TYR A 1 98 ? -7.863 2.083 17.675 1.00 92.62 98 TYR A O 1
ATOM 823 N N . GLY A 1 99 ? -9.873 2.250 18.685 1.00 92.69 99 GLY A N 1
ATOM 824 C CA . GLY A 1 99 ? -10.647 1.682 17.596 1.00 92.69 99 GLY A CA 1
ATOM 825 C C . GLY A 1 99 ? -10.606 2.571 16.355 1.00 92.69 99 GLY A C 1
ATOM 826 O O . GLY A 1 99 ? -10.527 3.796 16.431 1.00 92.69 99 GLY A O 1
ATOM 827 N N . CYS A 1 100 ? -10.651 1.958 15.178 1.00 90.44 100 CYS A N 1
ATOM 828 C CA . CYS A 1 100 ? -10.682 2.691 13.918 1.00 90.44 100 CYS A CA 1
ATOM 829 C C . CYS A 1 100 ? -11.614 1.974 12.950 1.00 90.44 100 CYS A C 1
ATOM 831 O O . CYS A 1 100 ? -11.469 0.763 12.797 1.00 90.44 100 CYS A O 1
ATOM 833 N N . PRO A 1 101 ? -12.574 2.680 12.323 1.00 89.25 101 PRO A N 1
ATOM 834 C CA . PRO A 1 101 ? -13.483 2.041 11.394 1.00 89.25 101 PRO A CA 1
ATOM 835 C C . PRO A 1 101 ? -13.000 2.034 9.944 1.00 89.25 101 PRO A C 1
ATOM 837 O O . PRO A 1 101 ? -13.676 1.423 9.123 1.00 89.25 101 PRO A O 1
ATOM 840 N N . SER A 1 102 ? -11.912 2.744 9.633 1.00 93.56 102 SER A N 1
ATOM 841 C CA . SER A 1 102 ? -11.551 3.039 8.252 1.00 93.56 102 SER A CA 1
ATOM 842 C C . SER A 1 102 ? -10.955 1.839 7.529 1.00 93.56 102 SER A C 1
ATOM 844 O O . SER A 1 102 ? -10.081 1.170 8.082 1.00 93.56 102 SER A O 1
ATOM 846 N N . VAL A 1 103 ? -11.318 1.670 6.265 1.00 94.62 103 VAL A N 1
ATOM 847 C CA . VAL A 1 103 ? -10.769 0.671 5.350 1.00 94.62 103 VAL A CA 1
ATOM 848 C C . VAL A 1 103 ? -9.875 1.354 4.319 1.00 94.62 103 VAL A C 1
ATOM 850 O O . VAL A 1 103 ? -10.276 2.297 3.639 1.00 94.62 103 VAL A O 1
ATOM 853 N N . MET A 1 104 ? -8.641 0.879 4.190 1.00 95.19 104 MET A N 1
ATOM 854 C CA . MET A 1 104 ? -7.682 1.389 3.212 1.00 95.19 104 MET A CA 1
ATOM 855 C C . MET A 1 104 ? -7.340 0.304 2.193 1.00 95.19 104 MET A C 1
ATOM 857 O O . MET A 1 104 ? -6.830 -0.757 2.548 1.00 95.19 104 MET A O 1
ATOM 861 N N . HIS A 1 105 ? -7.574 0.576 0.916 1.00 95.56 105 HIS A N 1
ATOM 862 C CA . HIS A 1 105 ? -7.151 -0.287 -0.178 1.00 95.56 105 HIS A CA 1
ATOM 863 C C . HIS A 1 105 ? -5.776 0.152 -0.673 1.00 95.56 105 HIS A C 1
ATOM 865 O O . HIS A 1 105 ? -5.596 1.290 -1.099 1.00 95.56 105 HIS A O 1
ATOM 871 N N . LEU A 1 106 ? -4.806 -0.754 -0.640 1.00 93.69 106 LEU A N 1
ATOM 872 C CA . LEU A 1 106 ? -3.456 -0.542 -1.139 1.00 93.69 106 LEU A CA 1
ATOM 873 C C . LEU A 1 106 ? -3.265 -1.304 -2.451 1.00 93.69 106 LEU A C 1
ATOM 875 O O . LEU A 1 106 ? -3.024 -2.509 -2.452 1.00 93.69 106 LEU A O 1
ATOM 879 N N . VAL A 1 107 ? -3.329 -0.587 -3.567 1.00 94.06 107 VAL A N 1
ATOM 880 C CA . VAL A 1 107 ? -3.051 -1.107 -4.906 1.00 94.06 107 VAL A CA 1
ATOM 881 C C . VAL A 1 107 ? -1.565 -0.963 -5.199 1.00 94.06 107 VAL A C 1
ATOM 883 O O . VAL A 1 107 ? -1.040 0.142 -5.341 1.00 94.06 107 VAL A O 1
ATOM 886 N N . ARG A 1 108 ? -0.864 -2.090 -5.283 1.00 90.00 108 ARG A N 1
ATOM 887 C CA . ARG A 1 108 ? 0.559 -2.136 -5.610 1.00 90.00 108 ARG A CA 1
ATOM 888 C C . ARG A 1 108 ? 0.747 -2.359 -7.101 1.00 90.00 108 ARG A C 1
ATOM 890 O O . ARG A 1 108 ? 0.486 -3.448 -7.600 1.00 90.00 108 ARG A O 1
ATOM 897 N N . LEU A 1 109 ? 1.285 -1.342 -7.760 1.00 91.00 109 LEU A N 1
ATOM 898 C CA . LEU A 1 109 ? 1.669 -1.366 -9.163 1.00 91.00 109 LEU A CA 1
ATOM 899 C C . LEU A 1 109 ? 3.160 -1.682 -9.258 1.00 91.00 109 LEU A C 1
ATOM 901 O O . LEU A 1 109 ? 3.996 -0.910 -8.786 1.00 91.00 109 LEU A O 1
ATOM 905 N N . LEU A 1 110 ? 3.511 -2.818 -9.855 1.00 87.75 110 LEU A N 1
ATOM 906 C CA . LEU A 1 110 ? 4.896 -3.096 -10.233 1.00 87.75 110 LEU A CA 1
ATOM 907 C C . LEU A 1 110 ? 5.152 -2.533 -11.634 1.00 87.75 110 LEU A C 1
ATOM 909 O O . LEU A 1 110 ? 4.367 -2.774 -12.548 1.00 87.75 110 LEU A O 1
ATOM 913 N N . SER A 1 111 ? 6.227 -1.765 -11.812 1.00 86.81 111 SER A N 1
ATOM 914 C CA . SER A 1 111 ? 6.593 -1.272 -13.141 1.00 86.81 111 SER A CA 1
ATOM 915 C C . SER A 1 111 ? 6.821 -2.458 -14.087 1.00 86.81 111 SER A C 1
ATOM 917 O O . SER A 1 111 ? 7.597 -3.355 -13.727 1.00 86.81 111 SER A O 1
ATOM 919 N N . PRO A 1 112 ? 6.190 -2.466 -15.278 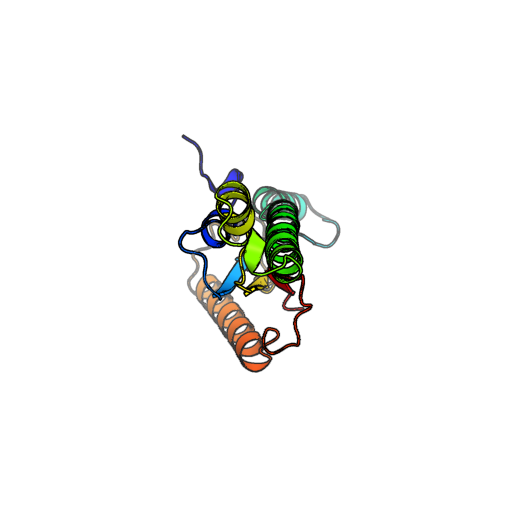1.00 86.44 112 PRO A N 1
ATOM 920 C CA . PRO A 1 112 ? 6.420 -3.506 -16.273 1.00 86.44 112 PRO A CA 1
ATOM 921 C C . PRO A 1 112 ? 7.903 -3.604 -16.624 1.00 86.44 112 PRO A C 1
ATOM 923 O O . PRO A 1 112 ? 8.594 -2.583 -16.681 1.00 86.44 112 PRO A O 1
ATOM 926 N N . ARG A 1 113 ? 8.383 -4.826 -16.873 1.00 83.06 113 ARG A N 1
ATOM 927 C CA . ARG A 1 113 ? 9.711 -5.027 -17.464 1.00 83.06 113 ARG A CA 1
ATOM 928 C C . ARG A 1 113 ? 9.705 -4.516 -18.889 1.00 83.06 113 ARG A C 1
ATOM 930 O O . ARG A 1 113 ? 8.765 -4.790 -19.632 1.00 83.06 113 ARG A O 1
ATOM 937 N N . LEU A 1 114 ? 10.783 -3.852 -19.275 1.00 85.50 114 LEU A N 1
ATOM 938 C CA . LEU A 1 114 ? 11.020 -3.510 -20.667 1.00 85.50 114 LEU A CA 1
ATOM 939 C C . LEU A 1 114 ? 12.225 -4.272 -21.200 1.00 85.50 114 LEU A C 1
ATOM 941 O O . LEU A 1 114 ? 13.219 -4.476 -20.499 1.00 85.50 114 LEU A O 1
ATOM 945 N N . ASP A 1 115 ? 12.141 -4.663 -22.466 1.00 78.31 115 ASP A N 1
ATOM 946 C CA . ASP A 1 115 ? 13.269 -5.263 -23.162 1.00 78.31 115 ASP A CA 1
ATOM 947 C C . ASP A 1 115 ? 14.440 -4.280 -23.234 1.00 78.31 115 ASP A C 1
ATOM 949 O O . ASP A 1 115 ? 14.272 -3.083 -23.475 1.00 78.31 115 ASP A O 1
ATOM 953 N N . GLY A 1 116 ? 15.648 -4.801 -23.024 1.00 73.88 116 GLY A N 1
ATOM 954 C CA . GLY A 1 116 ? 16.868 -3.997 -23.026 1.00 73.88 116 GLY A CA 1
ATOM 955 C C . GLY A 1 116 ? 17.109 -3.195 -21.745 1.00 73.88 116 GLY A C 1
ATOM 956 O O . GLY A 1 116 ? 18.096 -2.466 -21.691 1.00 73.88 116 GLY A O 1
ATOM 957 N N . GLU A 1 117 ? 16.277 -3.333 -20.704 1.00 78.50 117 GLU A N 1
ATOM 958 C CA . GLU A 1 117 ? 16.629 -2.792 -19.390 1.00 78.50 117 GLU A CA 1
ATOM 959 C C . GLU A 1 117 ? 17.858 -3.495 -18.821 1.00 78.50 117 GLU A C 1
ATOM 961 O O . GLU A 1 117 ? 17.894 -4.715 -18.646 1.00 78.50 117 GLU A O 1
ATOM 966 N N . ASP A 1 118 ? 18.867 -2.697 -18.490 1.00 81.38 118 ASP A N 1
ATOM 967 C CA . ASP A 1 118 ? 20.091 -3.165 -17.871 1.00 81.38 118 ASP A CA 1
ATOM 968 C C . ASP A 1 118 ? 20.347 -2.454 -16.534 1.00 81.38 118 ASP A C 1
ATOM 970 O O . ASP A 1 118 ? 19.515 -1.731 -15.976 1.00 81.38 118 ASP A O 1
ATOM 974 N N . HIS A 1 119 ? 21.533 -2.688 -15.986 1.00 80.75 119 HIS A N 1
ATOM 975 C CA . HIS A 1 119 ? 21.991 -2.080 -14.746 1.00 80.75 119 HIS A CA 1
ATOM 976 C C 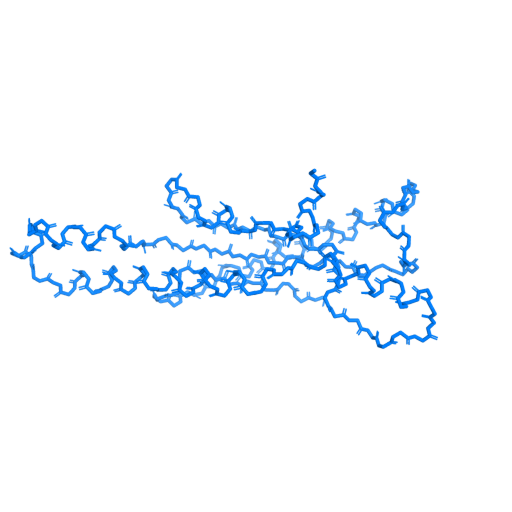. HIS A 1 119 ? 22.101 -0.542 -14.782 1.00 80.75 119 HIS A C 1
ATOM 978 O O . HIS A 1 119 ? 22.329 0.044 -13.726 1.00 80.75 119 HIS A O 1
ATOM 984 N N . THR A 1 120 ? 21.952 0.114 -15.938 1.00 85.25 120 THR A N 1
ATOM 985 C CA . THR A 1 120 ? 21.991 1.578 -16.102 1.00 85.25 120 THR A CA 1
ATOM 986 C C . THR A 1 120 ? 20.604 2.221 -16.171 1.00 85.25 120 THR A C 1
ATOM 988 O O . THR A 1 120 ? 20.505 3.435 -16.326 1.00 85.25 120 THR A O 1
ATOM 991 N N . LYS A 1 121 ? 19.517 1.450 -16.012 1.00 84.56 121 LYS A N 1
ATOM 992 C CA . LYS A 1 121 ? 18.131 1.951 -16.126 1.00 84.56 121 LYS A CA 1
ATOM 993 C C . LYS A 1 121 ? 17.788 3.151 -15.230 1.00 84.56 121 LYS A C 1
ATOM 995 O O . LYS A 1 121 ? 16.893 3.918 -15.560 1.00 84.56 121 LYS A O 1
ATOM 1000 N N . ASP A 1 122 ? 18.485 3.317 -14.110 1.00 84.81 122 ASP A N 1
ATOM 1001 C CA . ASP A 1 122 ? 18.350 4.440 -13.172 1.00 84.81 122 ASP A CA 1
ATOM 1002 C C . ASP A 1 122 ? 19.002 5.741 -13.656 1.00 84.81 122 ASP A C 1
ATOM 1004 O O . ASP A 1 122 ? 18.724 6.807 -13.111 1.00 84.81 122 ASP A O 1
ATOM 1008 N N . ILE A 1 123 ? 19.858 5.657 -14.673 1.00 88.69 123 ILE A N 1
ATOM 1009 C CA . ILE A 1 123 ? 20.575 6.788 -15.269 1.00 88.69 123 ILE A CA 1
ATOM 1010 C C . ILE A 1 123 ? 20.344 6.906 -16.785 1.00 88.69 123 ILE A C 1
ATOM 1012 O O . ILE A 1 123 ? 20.942 7.759 -17.441 1.00 88.69 123 ILE A O 1
ATOM 1016 N N . ASP A 1 124 ? 19.471 6.074 -17.354 1.00 89.00 124 ASP A N 1
ATOM 1017 C CA . ASP A 1 124 ? 19.058 6.153 -18.753 1.00 89.00 124 ASP A CA 1
ATOM 1018 C C . ASP A 1 124 ? 17.975 7.227 -18.937 1.00 89.00 124 ASP A C 1
ATOM 1020 O O . ASP A 1 124 ? 16.777 6.999 -18.745 1.00 89.00 124 ASP A O 1
ATOM 1024 N N . PHE A 1 125 ? 18.421 8.408 -19.363 1.00 91.88 125 PHE A N 1
ATOM 1025 C CA . PHE A 1 125 ? 17.566 9.547 -19.703 1.00 91.88 125 PHE A CA 1
ATOM 1026 C C . PHE A 1 125 ? 17.373 9.717 -21.215 1.00 91.88 125 PHE A C 1
ATOM 1028 O O . PHE A 1 125 ? 17.048 10.810 -21.689 1.00 91.88 125 PHE A O 1
ATOM 1035 N N . THR A 1 126 ? 17.589 8.664 -22.008 1.00 92.75 126 THR A N 1
ATOM 1036 C CA . THR A 1 126 ? 17.336 8.740 -23.448 1.00 92.75 126 THR A CA 1
ATOM 1037 C C . THR A 1 126 ? 15.855 9.008 -23.721 1.00 92.75 126 THR A C 1
ATOM 1039 O O . THR A 1 126 ? 14.954 8.485 -23.060 1.00 92.75 126 THR A O 1
ATOM 1042 N N . ARG A 1 127 ? 15.570 9.829 -24.740 1.00 95.00 127 ARG A N 1
ATOM 1043 C CA . ARG A 1 127 ? 14.190 10.196 -25.096 1.00 95.00 127 ARG A CA 1
ATOM 1044 C C . ARG A 1 127 ? 13.329 8.971 -25.427 1.00 95.00 127 ARG A C 1
ATOM 1046 O O . ARG A 1 127 ? 12.152 8.943 -25.074 1.00 95.00 127 ARG A O 1
ATOM 1053 N N . SER A 1 128 ? 13.906 7.987 -26.119 1.00 93.12 128 SER A N 1
ATOM 1054 C CA . SER A 1 128 ? 13.247 6.717 -26.437 1.00 93.12 128 SER A CA 1
ATOM 1055 C C . SER A 1 128 ? 12.950 5.918 -25.171 1.00 93.12 128 SER A C 1
ATOM 1057 O O . SER A 1 128 ? 11.797 5.547 -24.978 1.00 93.12 128 SER A O 1
ATOM 1059 N N . GLY A 1 129 ? 13.933 5.726 -24.284 1.00 91.38 129 GLY A N 1
ATOM 1060 C CA . GLY A 1 129 ? 13.756 4.978 -23.036 1.00 91.38 129 GLY A CA 1
ATOM 1061 C C . GLY A 1 129 ? 12.675 5.579 -22.136 1.00 91.38 129 GLY A C 1
ATOM 1062 O O . GLY A 1 129 ? 11.781 4.868 -21.677 1.00 91.38 129 GLY A O 1
ATOM 1063 N N . ILE A 1 130 ? 12.683 6.906 -21.959 1.00 92.56 130 ILE A N 1
ATOM 1064 C CA . ILE A 1 130 ? 11.650 7.620 -21.188 1.00 92.56 130 ILE A CA 1
ATOM 1065 C C . ILE A 1 130 ? 10.259 7.394 -21.791 1.00 92.56 130 ILE A C 1
ATOM 1067 O O . ILE A 1 130 ? 9.325 7.045 -21.070 1.00 92.56 130 ILE A O 1
ATOM 1071 N N . ARG A 1 131 ? 10.111 7.562 -23.113 1.00 94.69 131 ARG A N 1
ATOM 1072 C CA . ARG A 1 131 ? 8.817 7.395 -23.789 1.00 94.69 131 ARG A CA 1
ATOM 1073 C C . ARG A 1 131 ? 8.286 5.968 -23.650 1.00 94.69 131 ARG A C 1
ATOM 1075 O O . ARG A 1 131 ? 7.097 5.804 -23.390 1.00 94.69 131 ARG A O 1
ATOM 1082 N N . THR A 1 132 ? 9.147 4.962 -23.788 1.00 93.38 132 THR A N 1
ATOM 1083 C CA . THR A 1 132 ? 8.761 3.554 -23.623 1.00 93.38 132 THR A CA 1
ATOM 1084 C C . THR A 1 132 ? 8.296 3.269 -22.192 1.00 93.38 132 THR A C 1
ATOM 1086 O O . THR A 1 132 ? 7.223 2.697 -22.009 1.00 93.38 132 THR A O 1
ATOM 1089 N N . ARG A 1 133 ? 9.035 3.732 -21.170 1.00 92.00 133 ARG A N 1
ATOM 1090 C CA . ARG A 1 133 ? 8.653 3.576 -19.750 1.00 92.00 133 ARG A CA 1
ATOM 1091 C C . ARG A 1 133 ? 7.330 4.257 -19.422 1.00 92.00 133 ARG A C 1
ATOM 1093 O O . ARG A 1 133 ? 6.493 3.668 -18.743 1.00 92.00 133 ARG A O 1
ATOM 1100 N N . TRP A 1 134 ? 7.113 5.470 -19.928 1.00 93.38 134 TRP A N 1
ATOM 1101 C CA . TRP A 1 134 ? 5.844 6.176 -19.750 1.00 93.38 134 TRP A CA 1
ATOM 1102 C C . TRP A 1 134 ? 4.674 5.442 -20.387 1.00 93.38 134 TRP A C 1
ATOM 1104 O O . TRP A 1 134 ? 3.645 5.289 -19.734 1.00 93.38 134 TRP A O 1
ATOM 1114 N N . GLN A 1 135 ? 4.830 4.969 -21.624 1.00 95.38 135 GLN A N 1
ATOM 1115 C CA . GLN A 1 135 ? 3.763 4.257 -22.317 1.00 95.38 135 GLN A CA 1
ATOM 1116 C C . GLN A 1 135 ? 3.389 2.963 -21.581 1.00 95.38 135 GLN A C 1
ATOM 1118 O O . GLN A 1 135 ? 2.216 2.748 -21.287 1.00 95.38 135 GLN A O 1
ATOM 1123 N N . ALA A 1 136 ? 4.381 2.157 -21.188 1.00 93.44 136 ALA A N 1
ATOM 1124 C CA . ALA A 1 136 ? 4.140 0.918 -20.452 1.00 93.44 136 ALA A CA 1
ATOM 1125 C C . ALA A 1 136 ? 3.493 1.164 -19.078 1.00 93.44 136 ALA A C 1
ATOM 1127 O O . ALA A 1 136 ? 2.563 0.458 -18.685 1.00 93.44 136 ALA A O 1
ATOM 1128 N N . GLY A 1 137 ? 3.945 2.192 -18.350 1.00 93.44 137 GLY A N 1
ATOM 1129 C CA . GLY A 1 137 ? 3.341 2.591 -17.079 1.00 93.44 137 GLY A CA 1
ATOM 1130 C C . GLY A 1 137 ? 1.900 3.086 -17.237 1.00 93.44 137 GLY A C 1
ATOM 1131 O O . GLY A 1 137 ? 1.040 2.729 -16.433 1.00 93.44 137 GLY A O 1
ATOM 1132 N N . TYR A 1 138 ? 1.623 3.864 -18.286 1.00 94.75 138 TYR A N 1
ATOM 1133 C CA . TYR A 1 138 ? 0.285 4.360 -18.603 1.00 94.75 138 TYR A CA 1
ATOM 1134 C C . TYR A 1 138 ? -0.681 3.216 -18.924 1.00 94.75 138 TYR A C 1
ATOM 1136 O O . TYR A 1 138 ? -1.742 3.127 -18.310 1.00 94.75 138 TYR A O 1
ATOM 1144 N N . GLU A 1 139 ? -0.294 2.306 -19.818 1.00 95.44 139 GLU A N 1
ATOM 1145 C CA . GLU A 1 139 ? -1.101 1.139 -20.192 1.00 95.44 139 GLU A CA 1
ATOM 1146 C C . GLU A 1 139 ? -1.373 0.230 -18.990 1.00 95.44 139 GLU A C 1
ATOM 1148 O O . GLU A 1 139 ? -2.505 -0.200 -18.771 1.00 95.44 139 GLU A O 1
ATOM 1153 N N . HIS A 1 140 ? -0.358 -0.027 -18.159 1.00 94.50 140 HIS A N 1
ATOM 1154 C CA . HIS A 1 140 ? -0.535 -0.800 -16.933 1.00 94.50 140 HIS A CA 1
ATOM 1155 C C . HIS A 1 140 ? -1.489 -0.104 -15.951 1.00 94.50 140 HIS A C 1
ATOM 1157 O O . HIS A 1 140 ? -2.406 -0.741 -15.433 1.00 94.50 140 HIS A O 1
ATOM 1163 N N . GLY A 1 141 ? -1.329 1.205 -15.740 1.00 94.44 141 GLY A N 1
ATOM 1164 C CA . GLY A 1 141 ? -2.235 1.988 -14.902 1.00 94.44 141 GLY A CA 1
ATOM 1165 C C . GLY A 1 141 ? -3.678 1.946 -15.409 1.00 94.44 141 GLY A C 1
ATOM 1166 O O . GLY A 1 141 ? -4.593 1.723 -14.621 1.00 94.44 141 GLY A O 1
ATOM 1167 N N . GLN A 1 142 ? -3.890 2.087 -16.720 1.00 95.94 142 GLN A N 1
ATOM 1168 C CA . GLN A 1 142 ? -5.219 1.993 -17.327 1.00 95.94 142 GLN A CA 1
ATOM 1169 C C . GLN A 1 142 ? -5.861 0.615 -17.149 1.00 95.94 142 GLN A C 1
ATOM 1171 O O . GLN A 1 142 ? -7.050 0.556 -16.831 1.00 95.94 142 GLN A O 1
ATOM 1176 N N . ARG A 1 143 ? -5.097 -0.477 -17.308 1.00 95.00 143 ARG A N 1
ATOM 1177 C CA . ARG A 1 143 ? -5.593 -1.840 -17.045 1.00 95.00 143 ARG A CA 1
ATOM 1178 C C . ARG A 1 143 ? -6.114 -1.961 -15.614 1.00 95.00 143 ARG A C 1
ATOM 1180 O O . ARG A 1 143 ? -7.282 -2.263 -15.413 1.00 95.00 143 ARG A O 1
ATOM 1187 N N . VAL A 1 144 ? -5.302 -1.587 -14.626 1.00 95.38 144 VAL A N 1
ATOM 1188 C CA . VAL A 1 144 ? -5.683 -1.689 -13.206 1.00 95.38 144 VAL A CA 1
ATOM 1189 C C . VAL A 1 144 ? -6.861 -0.778 -12.848 1.00 95.38 144 VAL A C 1
ATOM 1191 O O . VAL A 1 144 ? -7.716 -1.161 -12.051 1.00 95.38 144 VAL A O 1
ATOM 1194 N N . LEU A 1 145 ? -6.941 0.414 -13.449 1.00 95.38 145 LEU A N 1
ATOM 1195 C CA . LEU A 1 145 ? -8.087 1.316 -13.290 1.00 95.38 145 LEU A CA 1
ATOM 1196 C C . LEU A 1 145 ? -9.379 0.767 -13.902 1.00 95.38 145 LEU A C 1
ATOM 1198 O O . LEU A 1 145 ? -10.461 1.126 -13.443 1.00 95.38 145 LEU A O 1
ATOM 1202 N N . THR A 1 146 ? -9.267 -0.074 -14.927 1.00 96.25 146 THR A N 1
ATOM 1203 C CA . THR A 1 146 ? -10.406 -0.735 -15.571 1.00 96.25 146 THR A CA 1
ATOM 1204 C C . THR A 1 146 ? -10.859 -1.947 -14.763 1.00 96.25 146 THR A C 1
ATOM 1206 O O . THR A 1 146 ? -12.054 -2.098 -14.526 1.00 96.25 146 THR A O 1
ATOM 1209 N N . ASP A 1 147 ? -9.911 -2.760 -14.290 1.00 95.00 147 ASP A N 1
ATOM 1210 C CA . ASP A 1 147 ? -10.184 -3.975 -13.514 1.00 95.00 147 ASP A CA 1
ATOM 1211 C C . ASP A 1 147 ? -10.731 -3.668 -12.116 1.00 95.00 147 ASP A C 1
ATOM 1213 O O . ASP A 1 147 ? -11.483 -4.461 -11.556 1.00 95.00 147 ASP A O 1
ATOM 1217 N N . LYS A 1 148 ? -10.334 -2.519 -11.549 1.00 95.75 148 LYS A N 1
ATOM 1218 C CA . LYS A 1 148 ? -10.748 -2.027 -10.229 1.00 95.75 148 LYS A CA 1
ATOM 1219 C C . LYS A 1 148 ? -10.733 -3.108 -9.138 1.00 95.75 148 LYS A C 1
ATOM 1221 O O . LYS A 1 148 ? -11.750 -3.339 -8.483 1.00 95.75 148 LYS A O 1
ATOM 1226 N N . PRO A 1 149 ? -9.578 -3.734 -8.852 1.00 94.44 149 PRO A N 1
ATOM 1227 C CA . PRO A 1 149 ? -9.498 -4.835 -7.886 1.00 94.44 149 PRO A CA 1
ATOM 1228 C C . PRO A 1 149 ? -9.975 -4.468 -6.467 1.00 94.44 149 PRO A C 1
ATOM 1230 O O . PRO A 1 149 ? -10.282 -5.349 -5.672 1.00 94.44 149 PRO A O 1
ATOM 1233 N N . TRP A 1 150 ? -10.062 -3.173 -6.141 1.00 95.12 150 TRP A N 1
ATOM 1234 C CA . TRP A 1 150 ? -10.595 -2.678 -4.871 1.00 95.12 150 TRP A CA 1
ATOM 1235 C C . TRP A 1 150 ? -12.121 -2.671 -4.761 1.00 95.12 150 TRP A C 1
ATOM 1237 O O . TRP A 1 150 ? -12.617 -2.505 -3.651 1.00 95.12 150 TRP A O 1
ATOM 1247 N N . GLU A 1 151 ? -12.873 -2.859 -5.848 1.00 95.00 151 GLU A N 1
ATOM 1248 C CA . GLU A 1 151 ? -14.330 -3.061 -5.806 1.00 95.00 151 GLU A CA 1
ATOM 1249 C C . GLU A 1 151 ? -14.651 -4.520 -5.413 1.00 95.00 151 GLU A C 1
ATOM 1251 O O . GLU A 1 151 ? -15.339 -5.247 -6.125 1.00 95.00 151 GLU A O 1
ATOM 1256 N N . CYS A 1 152 ? -14.112 -4.965 -4.275 1.00 92.38 152 CYS A N 1
ATOM 1257 C CA . CYS A 1 152 ? -14.286 -6.309 -3.731 1.00 92.38 152 CYS A CA 1
ATOM 1258 C C . CYS A 1 152 ? -14.961 -6.271 -2.354 1.00 92.38 152 CYS A C 1
ATOM 1260 O O . CYS A 1 152 ? -14.962 -5.248 -1.667 1.00 92.38 152 CYS A O 1
ATOM 1262 N N . GLU A 1 153 ? -15.500 -7.408 -1.914 1.00 92.19 153 GLU A N 1
ATOM 1263 C CA . GLU A 1 153 ? -15.929 -7.552 -0.523 1.00 92.19 153 GLU A CA 1
ATOM 1264 C C . GLU A 1 153 ? -14.716 -7.531 0.417 1.00 92.19 153 GLU A C 1
ATOM 1266 O O . GLU A 1 153 ? -13.643 -8.046 0.091 1.00 92.19 153 GLU A O 1
ATOM 1271 N N . VAL A 1 154 ? -14.884 -6.915 1.589 1.00 91.62 154 VAL A N 1
ATOM 1272 C CA . VAL A 1 154 ? -13.828 -6.763 2.596 1.00 91.62 154 VAL A CA 1
ATOM 1273 C C . VAL A 1 154 ? -14.274 -7.420 3.893 1.00 91.62 154 VAL A C 1
ATOM 1275 O O . VAL A 1 154 ? -15.369 -7.151 4.390 1.00 91.62 154 VAL A O 1
ATOM 1278 N N . ASP A 1 155 ? -13.412 -8.267 4.457 1.00 89.69 155 ASP A N 1
ATOM 1279 C CA . ASP A 1 155 ? -13.647 -8.876 5.764 1.00 89.69 155 ASP A CA 1
ATOM 1280 C C . ASP A 1 155 ? -13.792 -7.800 6.852 1.00 89.69 155 ASP A C 1
ATOM 1282 O O . ASP A 1 155 ? -13.060 -6.811 6.891 1.00 89.69 155 ASP A O 1
ATOM 1286 N N . MET A 1 156 ? -14.716 -8.017 7.784 1.00 86.00 156 MET A N 1
ATOM 1287 C CA . MET A 1 156 ? -15.042 -7.087 8.872 1.00 86.00 156 MET A CA 1
ATOM 1288 C C . MET A 1 156 ? -13.816 -6.607 9.668 1.00 86.00 156 MET A C 1
ATOM 1290 O O . MET A 1 156 ? -13.770 -5.453 10.115 1.00 86.00 156 MET A O 1
ATOM 1294 N N . LEU A 1 157 ? -12.831 -7.486 9.874 1.00 90.31 157 LEU A N 1
ATOM 1295 C CA . LEU A 1 157 ? -11.616 -7.200 10.635 1.00 90.31 157 LEU A CA 1
ATOM 1296 C C . LEU A 1 157 ? -10.464 -6.727 9.745 1.00 90.31 157 LEU A C 1
ATOM 1298 O O . LEU A 1 157 ? -9.411 -6.344 10.260 1.00 90.31 157 LEU A O 1
ATOM 1302 N N . GLN A 1 158 ? -10.629 -6.748 8.425 1.00 89.00 158 GLN A N 1
ATOM 1303 C CA . GLN A 1 158 ? -9.606 -6.319 7.491 1.00 89.00 158 GLN A CA 1
ATOM 1304 C C . GLN A 1 158 ? -9.678 -4.806 7.271 1.00 89.00 158 GLN A C 1
ATOM 1306 O O . GLN A 1 158 ? -10.503 -4.281 6.533 1.00 89.00 158 GLN A O 1
ATOM 1311 N N . GLY A 1 159 ? -8.778 -4.094 7.943 1.00 90.56 159 GLY A N 1
ATOM 1312 C CA . GLY A 1 159 ? -8.660 -2.640 7.835 1.00 90.56 159 GLY A CA 1
ATOM 1313 C C . GLY A 1 159 ? -7.771 -2.142 6.697 1.00 90.56 159 GLY A C 1
ATOM 1314 O O . GLY A 1 159 ? -7.897 -1.002 6.258 1.00 90.56 159 GLY A O 1
ATOM 1315 N N . ILE A 1 160 ? -6.863 -2.994 6.219 1.00 93.69 160 ILE A N 1
ATOM 1316 C CA . ILE A 1 160 ? -6.014 -2.734 5.057 1.00 93.69 160 ILE A CA 1
ATOM 1317 C C . ILE A 1 160 ? -6.180 -3.910 4.097 1.00 93.69 160 ILE A C 1
ATOM 1319 O O . ILE A 1 160 ? -6.028 -5.065 4.494 1.00 93.69 160 ILE A O 1
ATOM 1323 N N . VAL A 1 161 ? -6.503 -3.609 2.843 1.00 93.94 161 VAL A N 1
ATOM 1324 C CA . VAL A 1 161 ? -6.730 -4.595 1.781 1.00 93.94 161 VAL A CA 1
ATOM 1325 C C . VAL A 1 161 ? -5.680 -4.382 0.704 1.00 93.94 161 VAL A C 1
ATOM 1327 O O . VAL A 1 161 ? -5.616 -3.305 0.114 1.00 93.94 161 VAL A O 1
ATOM 1330 N N . ILE A 1 162 ? -4.840 -5.383 0.454 1.00 92.06 162 ILE A N 1
ATOM 1331 C CA . ILE A 1 162 ? -3.759 -5.282 -0.528 1.00 92.06 162 ILE A CA 1
ATOM 1332 C C . ILE A 1 162 ? -4.199 -5.893 -1.850 1.00 92.06 162 ILE A C 1
ATOM 1334 O O . ILE A 1 162 ? -4.603 -7.051 -1.900 1.00 92.06 162 ILE A O 1
ATOM 1338 N N . HIS A 1 163 ? -3.992 -5.140 -2.925 1.00 92.56 163 HIS A N 1
ATOM 1339 C CA . HIS A 1 163 ? -4.192 -5.587 -4.296 1.00 92.56 163 HIS A CA 1
ATOM 1340 C C . HIS A 1 163 ? -2.847 -5.613 -5.008 1.00 92.56 163 HIS A C 1
ATOM 1342 O O . HIS A 1 163 ? -2.174 -4.586 -5.110 1.00 92.56 163 HIS A O 1
ATOM 1348 N N . GLU A 1 164 ? -2.432 -6.782 -5.487 1.00 86.81 164 GLU A N 1
ATOM 1349 C CA . GLU A 1 164 ? -1.286 -6.895 -6.388 1.00 86.81 164 GLU A CA 1
ATOM 1350 C C . GLU A 1 164 ? -1.811 -6.903 -7.823 1.00 86.81 164 GLU A C 1
ATOM 1352 O O . GLU A 1 164 ? -2.596 -7.783 -8.175 1.00 86.81 164 GLU A O 1
ATOM 1357 N N . SER A 1 165 ? -1.386 -5.948 -8.657 1.00 74.56 165 SER A N 1
ATOM 1358 C CA . SER A 1 165 ? -1.596 -6.105 -10.093 1.00 74.56 165 SER A CA 1
ATOM 1359 C C . SER A 1 165 ? -0.644 -7.195 -10.591 1.00 74.56 165 SER A C 1
ATOM 1361 O O . SER A 1 165 ? 0.574 -7.101 -10.412 1.00 74.56 165 SER A O 1
ATOM 1363 N N . GLN A 1 166 ? -1.200 -8.291 -11.109 1.00 60.44 166 GLN A N 1
ATOM 1364 C CA . GLN A 1 166 ? -0.399 -9.306 -11.794 1.00 60.44 166 GLN A CA 1
ATOM 1365 C C . GLN A 1 166 ? 0.093 -8.732 -13.134 1.00 60.44 166 GLN A C 1
ATOM 1367 O O . GLN A 1 166 ? -0.571 -7.863 -13.703 1.00 60.44 166 GLN A O 1
ATOM 1372 N N . GLU A 1 167 ? 1.276 -9.168 -13.586 1.00 50.00 167 GLU A N 1
ATOM 1373 C CA . GLU A 1 167 ? 1.847 -8.774 -14.891 1.00 50.00 167 GLU A CA 1
ATOM 1374 C C . GLU A 1 167 ? 0.948 -9.212 -16.062 1.00 50.00 167 GLU A C 1
ATOM 1376 O O . GLU A 1 167 ? 0.519 -10.389 -16.052 1.00 50.00 167 GLU A O 1
#

pLDDT: mean 87.72, std 8.41, range [50.0, 96.25]

=== Feature glossary ===
The record interleaves many kinds of information about one protein. Here is each kind framed as the question it answers.

Q: What known structures does this most resemble?
A: Structural nearest neighbors (via Foldseek easy-search vs the PDB). Reported per hit: target PDB id, E-value, and alignment TM-score. A TM-score above ~0.5 is the conventional threshold for 'same fold'.

Q: Where is each backbone atom in 3D?
A: The mmCIF table is the protein's shape written out atom by atom. For each backbone N, Cα, C, and carbonyl O, it records an (x, y, z) coordinate triple in Å plus the residue type, chain letter, and residue number.

Q: What are the backbone torsion angles?
A: The φ/ψ torsion pair specifies the backbone conformation at each residue. φ rotates about the N–Cα bond, ψ about the Cα–C bond. Steric clashes forbid most of the (φ, ψ) plane — the allowed regions (α-helix basin, β-sheet basin, left-handed helix) are the Ramachandran-allowed regions.

Q: Which residues are buried vs exposed?
A: Solvent-accessible surface area (SASA) is the area in Å² traced out by the centre of a 1.4 Å probe sphere (a water molecule) rolled over the protein's van der Waals surface (Shrake–Rupley / Lee–Richards construction). Buried residues have near-zero SASA; fully exposed residues can exceed 200 Å². The total SASA scales roughly with the number of surface residues.

Q: How confident is the AlphaFold model at each residue?
A: pLDDT is the predicted lDDT-Cα score: AlphaFold's confidence that the local environment of each residue (all inter-atomic distances within 15 Å) is correctly placed. It is a per-residue number between 0 and 100, with higher meaning more reliable.

Q: What does the local fold look like, residue by residue?
A: 3Di is Foldseek's structural alphabet. Each residue is assigned one of twenty discrete states based on how its Cα sits relative to its spatial (not sequential) neighbors. Aligning 3Di strings finds structural homologs roughly as well as full 3D superposition, but orders of magnitude faster.

Q: How big and how compact is the whole molecule?
A: Radius of gyration (Rg) is the root-mean-square distance of Cα atoms from their centroid — a single number for overall size and compactness. A globular domain of N residues has Rg ≈ 2.2·N^0.38 Å; an extended or disordered chain has a much larger Rg. The Cα contact count is the number of residue pairs whose Cα atoms are within 8 Å and are more than four positions apart in sequence — a standard proxy for tertiary packing density. The bounding box is the smallest axis-aligned box enclosing all Cα atoms.

Q: Which residues are in helices, strands, or loops?
A: DSSP 8-state secondary structure assigns each residue one of H (α-helix), G (3₁₀-helix), I (π-helix), E (extended β-strand), B (isolated β-bridge), T (hydrogen-bonded turn), S (bend), or '-' (coil). The assignment is computed from backbone hydrogen-bond geometry via the Kabsch–Sander algorithm.

Q: How mobile is each atom in the crystal?
A: Crystallographic B-factors measure how much each atom's electron density is smeared out, in Å². They rise in mobile loops and surface residues and fall in the buried interior. In AlphaFold models this column is repurposed to hold pLDDT instead.

Q: What if only a Cα trace is available?
A: P-SEA three-state annotation labels each residue as helix, strand, or coil based purely on the geometry of the Cα trace. It serves as a fallback when the full backbone (and thus DSSP) is unavailable.

Q: What family and function is it annotated with?
A: Database cross-references. InterPro integrates a dozen domain/family signature databases into unified entries with residue-range hits. GO terms attach function/process/location labels with evidence codes. CATH codes position the fold in a four-level structural taxonomy. Organism is the NCBI-taxonomy species name.

Q: Are the domains correctly placed relative to each other?
A: Predicted Aligned Error (PAE) is an AlphaFold confidence matrix: entry (i, j) is the expected error in the position of residue j, in ångströms, when the prediction is superimposed on the true structure at residue i. Low PAE within a block of residues means that block is internally rigid and well-predicted; high PAE between two blocks means their relative placement is uncertain even if each block individually is confident.

Q: What do the diagnostic plots show?
A: Three diagnostic plots accompany the record. The Cα contact map visualizes the tertiary structure as a 2D adjacency matrix (8 Å cutoff, sequence-local contacts suppressed). The Ramachandran plot shows the distribution of backbone (φ, ψ) torsions, with points in the α and β basins reflecting secondary structure content. The PAE plot shows AlphaFold's inter-residue confidence as a color matrix.

Q: What is the amino-acid chain?
A: Primary structure: the covalent order of the twenty standard amino acids along the backbone. Two proteins with the same sequence will (almost always) fold to the same structure; two with 30% identity often share a fold but not the details.

Q: What do the rendered images show?
A: The six renders are orthographic views along the three Cartesian axes in both directions. Representation (cartoon, sticks, or surface) and color scheme (sequence-rainbow or by-chain) vary across proteins so the training set covers all the common visualization conventions.